Protein AF-A0A6I3UVQ2-F1 (afdb_monomer_lite)

Radius of gyration: 14.53 Å; chains: 1; bounding box: 31×30×38 Å

Organism: Streptococcus pneumoniae (NCBI:txid1313)

Sequence (90 aa):
ILANKRYPLSKDYNPGENPTAKAELLKLIAAMQAEGYPISDQYSGFRSYETQAKLYQDYVNQDGKEAADRYSARPGYSEHQTGLAFDLIG

InterPro domains:
  IPR003709 D-alanyl-D-alanine carboxypeptidase-like, core domain [PF02557] (19-89)
  IPR009045 Peptidase M74/Hedgehog-like, zinc-binding domain superfamily [G3DSA:3.30.1380.10] (1-90)
  IPR009045 Peptidase M74/Hedgehog-like, zinc-binding domain superfamily [SSF55166] (19-88)
  IPR052179 D-alanyl-D-alanine carboxypeptidase-like [PTHR34385] (18-89)
  IPR058193 D-alanyl-D-alanine carboxypeptidase/YodJ, core domain [cd14852] (1-90)

Secondary structure (DSSP, 8-state):
---SSSSPPPTT----S-HHHHHHHHHHHHHHHHTT----S-EE----HHHHHHHHHHHHHHH-HHHHHHHS--TT--GGGGT---EE--

Structure (mmCIF, N/CA/C/O backbone):
data_AF-A0A6I3UVQ2-F1
#
_entry.id   AF-A0A6I3UVQ2-F1
#
loop_
_atom_site.group_PDB
_atom_site.id
_atom_site.type_symbol
_atom_site.label_atom_id
_atom_site.label_alt_id
_atom_site.label_comp_id
_atom_site.label_asym_id
_atom_site.label_entity_id
_atom_site.label_seq_id
_atom_site.pdbx_PDB_ins_code
_atom_site.Cartn_x
_atom_site.Cartn_y
_atom_site.Cartn_z
_atom_site.occupancy
_atom_site.B_iso_or_equiv
_atom_site.auth_seq_id
_atom_site.auth_comp_id
_atom_site.auth_asym_id
_atom_site.auth_atom_id
_atom_site.pdbx_PDB_model_num
ATOM 1 N N . ILE A 1 1 ? 2.324 -16.455 -1.380 1.00 88.69 1 ILE A N 1
ATOM 2 C CA . ILE A 1 1 ? 3.017 -15.602 -2.377 1.00 88.69 1 ILE A CA 1
ATOM 3 C C . ILE A 1 1 ? 4.289 -15.059 -1.736 1.00 88.69 1 ILE A C 1
ATOM 5 O O . ILE A 1 1 ? 4.279 -14.888 -0.524 1.00 88.69 1 ILE A O 1
ATOM 9 N N . LEU A 1 2 ? 5.371 -14.852 -2.491 1.00 93.12 2 LEU A N 1
ATOM 10 C CA . LEU A 1 2 ? 6.609 -14.245 -1.987 1.00 93.12 2 LEU A CA 1
ATOM 11 C C . LEU A 1 2 ? 6.943 -13.036 -2.862 1.00 93.12 2 LEU A C 1
ATOM 13 O O . LEU A 1 2 ? 7.129 -13.205 -4.064 1.00 93.12 2 LEU A O 1
ATOM 17 N N . ALA A 1 3 ? 7.003 -11.848 -2.265 1.00 95.62 3 ALA A N 1
ATOM 18 C CA . ALA A 1 3 ? 7.366 -10.604 -2.934 1.00 95.62 3 ALA A CA 1
ATOM 19 C C . ALA A 1 3 ? 8.379 -9.865 -2.057 1.00 95.62 3 ALA A C 1
ATOM 21 O O . ALA A 1 3 ? 8.082 -9.539 -0.919 1.00 95.62 3 ALA A O 1
ATOM 22 N N . ASN A 1 4 ? 9.601 -9.654 -2.538 1.00 93.25 4 ASN A N 1
ATOM 23 C CA . ASN A 1 4 ? 10.626 -8.903 -1.806 1.00 93.25 4 ASN A CA 1
ATOM 24 C C . ASN A 1 4 ? 11.711 -8.408 -2.767 1.00 93.25 4 ASN A C 1
ATOM 26 O O . ASN A 1 4 ? 11.669 -8.723 -3.951 1.00 93.25 4 ASN A O 1
ATOM 30 N N . LYS A 1 5 ? 12.741 -7.711 -2.260 1.00 90.62 5 LYS A N 1
ATOM 31 C CA . LYS A 1 5 ? 13.849 -7.148 -3.066 1.00 90.62 5 LYS A CA 1
ATOM 32 C C . LYS A 1 5 ? 14.619 -8.168 -3.935 1.00 90.62 5 LYS A C 1
ATOM 34 O O . LYS A 1 5 ? 15.371 -7.750 -4.809 1.00 90.62 5 LYS A O 1
ATOM 39 N N . ARG A 1 6 ? 14.462 -9.479 -3.712 1.00 94.38 6 ARG A N 1
ATOM 40 C CA . ARG A 1 6 ? 15.056 -10.559 -4.526 1.00 94.38 6 ARG A CA 1
ATOM 41 C C . ARG A 1 6 ? 14.046 -11.227 -5.461 1.00 94.38 6 ARG A C 1
ATOM 43 O O . ARG A 1 6 ? 14.430 -11.629 -6.553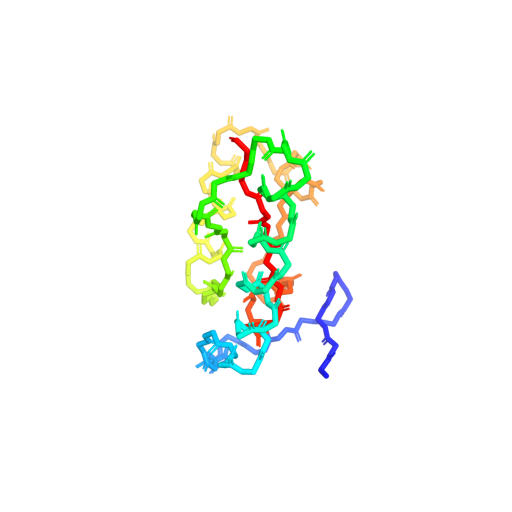 1.00 94.38 6 ARG A O 1
ATOM 50 N N . TYR A 1 7 ? 12.785 -11.327 -5.049 1.00 95.88 7 TYR A N 1
ATOM 51 C CA . TYR A 1 7 ? 11.720 -12.010 -5.782 1.00 95.88 7 TYR A CA 1
ATOM 52 C C . TYR A 1 7 ? 10.638 -11.002 -6.189 1.00 95.88 7 TYR A C 1
ATOM 54 O O . TYR A 1 7 ? 9.758 -10.704 -5.375 1.00 95.88 7 TYR A O 1
ATOM 62 N N . PRO A 1 8 ? 10.708 -10.444 -7.412 1.00 96.88 8 PRO A N 1
ATOM 63 C CA . PRO A 1 8 ? 9.688 -9.534 -7.904 1.00 96.88 8 PRO A CA 1
ATOM 64 C C . PRO A 1 8 ? 8.428 -10.279 -8.356 1.00 96.88 8 PRO A C 1
ATOM 66 O O . PRO A 1 8 ? 8.471 -11.437 -8.773 1.00 96.88 8 PRO A O 1
ATOM 69 N N . LEU A 1 9 ? 7.311 -9.565 -8.343 1.00 97.69 9 LEU A N 1
ATOM 70 C CA . LEU A 1 9 ? 6.064 -9.938 -8.991 1.00 97.69 9 LEU A CA 1
ATOM 71 C C . LEU A 1 9 ? 6.079 -9.508 -10.461 1.00 97.69 9 LEU A C 1
ATOM 73 O O . LEU A 1 9 ? 6.717 -8.519 -10.833 1.00 97.69 9 LEU A O 1
ATOM 77 N N . SER A 1 10 ? 5.346 -10.246 -11.299 1.00 97.81 10 SER A N 1
ATOM 78 C CA . SER A 1 10 ? 5.129 -9.856 -12.696 1.00 97.81 10 SER A CA 1
ATOM 79 C C . SER A 1 10 ? 4.455 -8.486 -12.769 1.00 97.81 10 SER A C 1
ATOM 81 O O . SER A 1 10 ? 3.593 -8.176 -11.949 1.00 97.81 10 SER A O 1
ATOM 83 N N . LYS A 1 11 ? 4.782 -7.696 -13.794 1.00 97.25 11 LYS A N 1
ATOM 84 C CA . LYS A 1 11 ? 4.061 -6.453 -14.111 1.00 97.25 11 LYS A CA 1
ATOM 85 C C . LYS A 1 11 ? 2.558 -6.678 -14.326 1.00 97.25 11 LYS A C 1
ATOM 87 O O . LYS A 1 11 ? 1.762 -5.819 -13.983 1.00 97.25 11 LYS A O 1
ATOM 92 N N . ASP A 1 12 ? 2.181 -7.863 -14.807 1.00 97.69 12 ASP A N 1
ATOM 93 C CA . ASP A 1 12 ? 0.791 -8.217 -15.112 1.00 97.69 12 ASP A CA 1
ATOM 94 C C . ASP A 1 12 ? 0.058 -8.809 -13.889 1.00 97.69 12 ASP A C 1
ATOM 96 O O . ASP A 1 12 ? -1.137 -9.094 -13.944 1.00 97.69 12 ASP A O 1
ATOM 100 N N . TYR A 1 13 ? 0.761 -9.018 -12.766 1.00 97.62 13 TYR A N 1
ATOM 101 C CA . TYR A 1 13 ? 0.152 -9.508 -11.532 1.00 97.62 13 TYR A CA 1
ATOM 102 C C . TYR A 1 13 ? -0.576 -8.360 -10.823 1.00 97.62 13 TYR A C 1
ATOM 104 O O . TYR A 1 13 ? 0.036 -7.549 -10.125 1.00 97.62 13 TYR A O 1
ATOM 112 N N . ASN A 1 14 ? -1.889 -8.299 -11.026 1.00 97.94 14 ASN A N 1
ATOM 113 C CA . ASN A 1 14 ? -2.762 -7.235 -10.540 1.00 97.94 14 ASN A CA 1
ATOM 114 C C . ASN A 1 14 ? -4.032 -7.839 -9.904 1.00 97.94 14 ASN A C 1
ATOM 116 O O . ASN A 1 14 ? -5.099 -7.823 -10.515 1.00 97.94 14 ASN A O 1
ATOM 120 N N . PRO A 1 15 ? -3.921 -8.452 -8.709 1.00 98.00 15 PRO A N 1
ATOM 121 C CA . PRO A 1 15 ? -5.039 -9.148 -8.068 1.00 98.00 15 PRO A CA 1
ATOM 122 C C . PRO A 1 15 ? -6.072 -8.204 -7.436 1.00 98.00 15 PRO A C 1
ATOM 124 O O . PRO A 1 15 ? -7.148 -8.659 -7.051 1.00 98.00 15 PRO A O 1
ATOM 127 N N . GLY A 1 16 ? -5.747 -6.918 -7.281 1.00 98.25 16 GLY A N 1
ATOM 128 C CA . GLY A 1 16 ? -6.479 -6.028 -6.388 1.00 98.25 16 GLY A CA 1
ATOM 129 C C . GLY A 1 16 ? -6.237 -6.352 -4.909 1.00 98.25 16 GLY A C 1
ATOM 130 O O . GLY A 1 16 ? -5.362 -7.138 -4.545 1.00 98.25 16 GLY A O 1
ATOM 131 N N . GLU A 1 17 ? -7.009 -5.712 -4.036 1.00 98.25 17 GLU A N 1
ATOM 132 C CA . GLU A 1 17 ? -6.956 -5.941 -2.591 1.00 98.25 17 GLU A CA 1
ATOM 133 C C . GLU A 1 17 ? -7.602 -7.280 -2.217 1.00 98.25 17 GLU A C 1
ATOM 135 O O . GLU A 1 17 ? -8.708 -7.592 -2.661 1.00 98.25 17 GLU A O 1
ATOM 140 N N . ASN A 1 18 ? -6.929 -8.080 -1.385 1.00 98.62 18 ASN A N 1
ATOM 141 C CA . ASN A 1 18 ?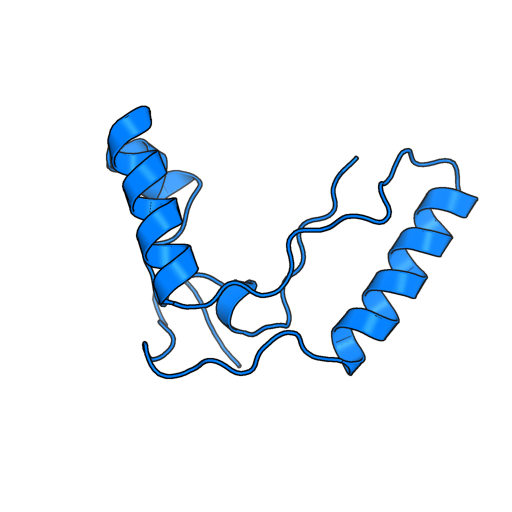 -7.461 -9.370 -0.970 1.00 98.62 18 ASN A CA 1
ATOM 142 C C . ASN A 1 18 ? -8.631 -9.177 0.019 1.00 98.62 18 ASN A C 1
ATOM 144 O O . ASN A 1 18 ? -8.431 -8.599 1.091 1.00 98.62 18 ASN A O 1
ATOM 148 N N . PRO A 1 19 ? -9.836 -9.696 -0.278 1.00 98.38 19 PRO A N 1
ATOM 149 C CA . PRO A 1 19 ? -11.020 -9.430 0.536 1.00 98.38 19 PRO A CA 1
ATOM 150 C C . PRO A 1 19 ? -10.947 -10.058 1.934 1.00 98.38 19 PRO A C 1
ATOM 152 O O . PRO A 1 19 ? -11.417 -9.454 2.896 1.00 98.38 19 PRO A O 1
ATOM 155 N N . THR A 1 20 ? -10.333 -11.236 2.073 1.00 98.56 20 THR A N 1
ATOM 156 C CA . THR A 1 20 ? -10.165 -11.894 3.377 1.00 98.56 20 THR A CA 1
ATOM 157 C C . THR A 1 20 ? -9.198 -11.111 4.259 1.00 98.56 20 THR A C 1
ATOM 159 O O . THR A 1 20 ? -9.504 -10.843 5.416 1.00 98.56 20 THR A O 1
ATOM 162 N N . ALA A 1 21 ? -8.058 -10.688 3.708 1.00 98.44 21 ALA A N 1
ATOM 163 C CA . ALA A 1 21 ? -7.081 -9.897 4.451 1.00 98.44 21 ALA A CA 1
ATOM 164 C C . ALA A 1 21 ? -7.650 -8.527 4.855 1.00 98.44 21 ALA A C 1
ATOM 166 O O . ALA A 1 21 ? -7.487 -8.111 5.998 1.00 98.44 21 ALA A O 1
ATOM 167 N N . LYS A 1 22 ? -8.405 -7.876 3.959 1.00 98.50 22 LYS A N 1
ATOM 168 C CA . LYS A 1 22 ? -9.140 -6.643 4.269 1.00 98.50 22 LYS A CA 1
ATOM 169 C C . LYS A 1 22 ? -10.115 -6.835 5.433 1.00 98.50 22 LYS A C 1
ATOM 171 O O . LYS A 1 22 ? -10.180 -5.992 6.320 1.00 98.50 22 LYS A O 1
ATOM 176 N N . ALA A 1 23 ? -10.876 -7.929 5.448 1.00 98.56 23 ALA A N 1
ATOM 177 C CA . ALA A 1 23 ? -11.833 -8.187 6.522 1.00 98.56 23 ALA A CA 1
ATOM 178 C C . ALA A 1 23 ? -11.146 -8.310 7.894 1.00 98.56 23 ALA A C 1
ATOM 180 O O . ALA A 1 23 ? -11.659 -7.785 8.880 1.00 98.56 23 ALA A O 1
ATOM 181 N N . GLU A 1 24 ? -9.978 -8.955 7.960 1.00 98.69 24 GLU A N 1
ATOM 182 C CA . GLU A 1 24 ? -9.195 -9.046 9.199 1.00 98.69 24 GLU A CA 1
ATOM 183 C C . GLU A 1 24 ? -8.529 -7.712 9.575 1.00 98.69 24 GLU A C 1
ATOM 185 O O . GLU A 1 24 ? -8.518 -7.349 10.750 1.00 98.69 24 GLU A O 1
ATOM 190 N N . LEU A 1 25 ? -8.060 -6.931 8.596 1.00 98.50 25 LEU A N 1
ATOM 191 C CA . LEU A 1 25 ? -7.542 -5.577 8.823 1.00 98.50 25 LEU A CA 1
ATOM 192 C C . LEU A 1 25 ? -8.582 -4.672 9.493 1.00 98.50 25 LEU A C 1
ATOM 194 O O . LEU A 1 25 ? -8.264 -3.974 10.450 1.00 98.50 25 LEU A O 1
ATOM 198 N N . LEU A 1 26 ? -9.829 -4.687 9.016 1.00 98.38 26 LEU A N 1
ATOM 199 C CA . LEU A 1 26 ? -10.885 -3.842 9.579 1.00 98.38 26 LEU A CA 1
ATOM 200 C C . LEU A 1 26 ? -11.200 -4.207 11.037 1.00 98.38 26 LEU A C 1
ATOM 202 O O . LEU A 1 26 ? -11.468 -3.322 11.846 1.00 98.38 26 LEU A O 1
ATOM 206 N N . LYS A 1 27 ? -11.111 -5.494 11.402 1.00 98.62 27 LYS A N 1
ATOM 207 C CA . LYS A 1 27 ? -11.221 -5.921 12.806 1.00 98.62 27 LYS A CA 1
ATOM 208 C C . LYS A 1 27 ? -10.049 -5.409 13.641 1.00 98.62 27 LYS A C 1
ATOM 210 O O . LYS A 1 27 ? -10.266 -4.971 14.766 1.00 98.62 27 LYS A O 1
ATOM 215 N N . LEU A 1 28 ? -8.830 -5.452 13.096 1.00 98.50 28 LEU A N 1
ATOM 216 C CA . LEU A 1 28 ? -7.634 -4.934 13.763 1.00 98.50 28 LEU A CA 1
ATOM 217 C C . LEU A 1 28 ? -7.753 -3.427 14.026 1.00 98.50 28 LEU A C 1
ATOM 219 O O . LEU A 1 28 ? -7.542 -3.002 15.157 1.00 98.50 28 LEU A O 1
ATOM 223 N N . ILE A 1 29 ? -8.144 -2.637 13.020 1.00 98.44 29 ILE A N 1
ATOM 224 C CA . ILE A 1 29 ? -8.349 -1.184 13.159 1.00 98.44 29 ILE A CA 1
ATOM 225 C C . ILE A 1 29 ? -9.385 -0.892 14.249 1.00 98.44 29 ILE A C 1
ATOM 227 O O . ILE A 1 29 ? -9.109 -0.113 15.161 1.00 98.44 29 ILE A O 1
ATOM 231 N N . ALA A 1 30 ? -10.536 -1.571 14.213 1.00 98.50 30 ALA A N 1
ATOM 232 C CA . ALA A 1 30 ? -11.585 -1.388 15.214 1.00 98.50 30 ALA A CA 1
ATOM 233 C C . ALA A 1 30 ? -11.107 -1.738 16.636 1.00 98.50 30 ALA A C 1
ATOM 235 O O . ALA A 1 30 ? -11.432 -1.029 17.587 1.00 98.50 30 ALA A O 1
ATOM 236 N N . ALA A 1 31 ? -10.310 -2.801 16.790 1.00 98.69 31 ALA A N 1
ATOM 237 C CA . ALA A 1 31 ? -9.720 -3.168 18.076 1.00 98.69 31 ALA A CA 1
ATOM 238 C C . ALA A 1 31 ? -8.734 -2.098 18.577 1.00 98.69 31 ALA A C 1
ATOM 240 O O . ALA A 1 31 ? -8.818 -1.686 19.731 1.00 98.69 31 ALA A O 1
ATOM 241 N N . MET A 1 32 ? -7.861 -1.582 17.705 1.00 98.44 32 MET A N 1
ATOM 242 C CA . MET A 1 32 ? -6.921 -0.513 18.061 1.00 98.44 32 MET A CA 1
ATOM 243 C C . MET A 1 32 ? -7.649 0.767 18.498 1.00 98.44 32 MET A C 1
ATOM 245 O O . MET A 1 32 ? -7.294 1.375 19.506 1.00 98.44 32 MET A O 1
ATOM 249 N N . GLN A 1 33 ? -8.700 1.160 17.781 1.00 98.38 33 GLN A N 1
ATOM 250 C CA . GLN A 1 33 ? -9.514 2.322 18.141 1.00 98.38 33 GLN A CA 1
ATOM 251 C C . GLN A 1 33 ? -10.255 2.116 19.470 1.00 98.38 33 GLN A C 1
ATOM 253 O O . GLN A 1 33 ? -10.328 3.039 20.280 1.00 98.38 33 GLN A O 1
ATOM 258 N N . ALA A 1 34 ? -10.767 0.908 19.732 1.00 98.56 34 ALA A N 1
ATOM 259 C CA . ALA A 1 34 ? -11.413 0.571 21.002 1.00 98.56 34 ALA A CA 1
ATOM 260 C C . ALA A 1 34 ? -10.446 0.635 22.199 1.00 98.56 34 ALA A C 1
ATOM 262 O O . ALA A 1 34 ? -10.862 0.973 23.306 1.00 98.56 34 ALA A O 1
ATOM 263 N N . GLU A 1 35 ? -9.158 0.364 21.975 1.00 98.50 35 GLU A N 1
ATOM 264 C CA . GLU A 1 35 ? -8.089 0.545 22.967 1.00 98.50 35 GLU A CA 1
ATOM 265 C C . GLU A 1 35 ? -7.613 2.007 23.094 1.00 98.50 35 GLU A C 1
ATOM 267 O O . GLU A 1 35 ? -6.775 2.321 23.939 1.00 98.50 35 GLU A O 1
ATOM 272 N N . GLY A 1 36 ? -8.171 2.927 22.301 1.00 98.12 36 GLY A N 1
ATOM 273 C CA . GLY A 1 36 ? -7.867 4.356 22.353 1.00 98.12 36 GLY A CA 1
ATOM 274 C C . GLY A 1 36 ? -6.655 4.781 21.522 1.00 98.12 36 GLY A C 1
ATOM 275 O O . GLY A 1 36 ? -6.198 5.918 21.664 1.00 98.12 36 GLY A O 1
ATOM 276 N N . TYR A 1 37 ? -6.128 3.913 20.651 1.00 98.31 37 TYR A N 1
ATOM 277 C CA . TYR A 1 37 ? -5.085 4.309 19.706 1.00 98.31 37 TYR A CA 1
ATOM 278 C C . TYR A 1 37 ? -5.670 5.226 18.616 1.00 98.31 37 TYR A C 1
ATOM 280 O O . TYR A 1 37 ? -6.719 4.904 18.048 1.00 98.31 37 TYR A O 1
ATOM 288 N N . PRO A 1 38 ? -5.002 6.345 18.274 1.00 97.06 38 PRO A N 1
ATOM 289 C CA . PRO A 1 38 ? 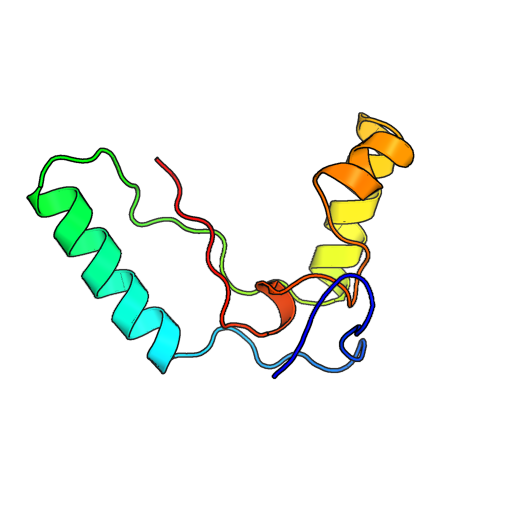-5.451 7.251 17.221 1.00 97.06 38 PRO A CA 1
ATOM 290 C C . PRO A 1 38 ? -5.107 6.658 15.849 1.00 97.06 38 PRO A C 1
ATOM 292 O O . PRO A 1 38 ? -4.133 7.054 15.227 1.00 97.06 38 PRO A O 1
ATOM 295 N N . ILE A 1 39 ? -5.858 5.648 15.413 1.00 97.81 39 ILE A N 1
ATOM 296 C CA . ILE A 1 39 ? -5.693 5.011 14.102 1.00 97.81 39 ILE A CA 1
ATOM 297 C C . ILE A 1 39 ? -6.873 5.390 13.21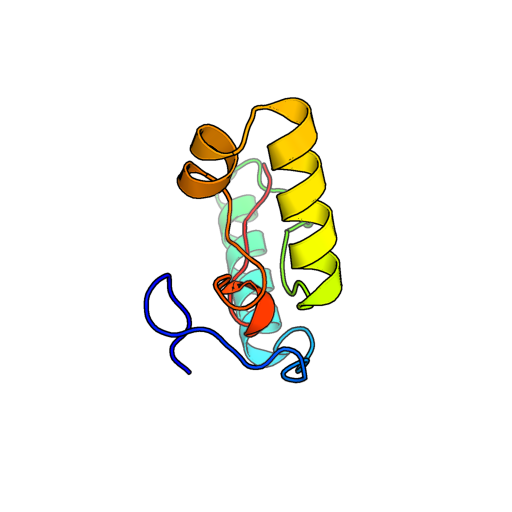3 1.00 97.81 39 ILE A C 1
ATOM 299 O O . ILE A 1 39 ? -8.034 5.287 13.613 1.00 97.81 39 ILE A O 1
ATOM 303 N N . SER A 1 40 ? -6.566 5.827 11.997 1.00 97.50 40 SER A N 1
ATOM 304 C CA . SER A 1 40 ? -7.533 6.161 10.959 1.00 97.50 40 SER A CA 1
ATOM 305 C C . SER A 1 40 ? -8.185 4.907 10.377 1.00 97.50 40 SER A C 1
ATOM 307 O O . SER A 1 40 ? -7.562 3.853 10.267 1.00 97.50 40 SER A O 1
ATOM 309 N N . ASP A 1 41 ? -9.421 5.050 9.898 1.00 97.12 41 ASP A N 1
ATOM 310 C CA . ASP A 1 41 ? -10.063 4.041 9.045 1.00 97.12 41 ASP A CA 1
ATOM 311 C C . ASP A 1 41 ? -9.419 3.966 7.647 1.00 97.12 41 ASP A C 1
ATOM 313 O O . ASP A 1 41 ? -9.665 3.029 6.884 1.00 97.12 41 ASP A O 1
ATOM 317 N N . GLN A 1 42 ? -8.605 4.965 7.285 1.00 97.38 42 GLN A N 1
ATOM 318 C CA . GLN A 1 42 ? -7.839 4.982 6.043 1.00 97.38 42 GLN A CA 1
ATOM 319 C C . GLN A 1 42 ? -6.523 4.216 6.201 1.00 97.38 42 GLN A C 1
ATOM 321 O O . GLN A 1 42 ? -5.839 4.310 7.217 1.00 97.38 42 GLN A O 1
ATOM 326 N N . TYR A 1 43 ? -6.134 3.507 5.148 1.00 97.88 43 TYR A N 1
ATOM 327 C CA . TYR A 1 43 ? -4.906 2.722 5.096 1.00 97.88 43 TYR A CA 1
ATOM 328 C C . TYR A 1 43 ? -4.368 2.673 3.661 1.00 97.88 43 TYR A C 1
ATOM 330 O O . TYR A 1 43 ? -5.104 2.891 2.694 1.00 97.88 43 TYR A O 1
ATOM 338 N N . SER A 1 44 ? -3.082 2.354 3.504 1.00 97.56 44 SER A N 1
ATOM 339 C CA . SER A 1 44 ? -2.473 2.088 2.194 1.00 97.56 44 SER A CA 1
ATOM 340 C C . SER A 1 44 ? -2.424 0.582 1.947 1.00 97.56 44 SER A C 1
ATOM 342 O O . SER A 1 44 ? -1.556 -0.111 2.472 1.00 97.56 44 SER A O 1
ATOM 344 N N . GLY A 1 45 ? -3.384 0.073 1.171 1.00 97.88 45 GLY A N 1
ATOM 345 C CA . GLY A 1 45 ? -3.516 -1.346 0.829 1.00 97.88 45 GLY A CA 1
ATOM 346 C C . GLY A 1 45 ? -2.865 -1.701 -0.507 1.00 97.88 45 GLY A C 1
ATOM 347 O O . GLY A 1 45 ? -1.673 -1.474 -0.726 1.00 97.88 45 GLY A O 1
ATOM 348 N N . PHE A 1 46 ? -3.658 -2.266 -1.420 1.00 98.31 46 PHE A N 1
ATOM 349 C CA . PHE A 1 46 ? -3.174 -2.695 -2.732 1.00 98.31 46 PHE A CA 1
ATOM 350 C C . PHE A 1 46 ? -2.583 -1.543 -3.564 1.00 98.31 46 PHE A C 1
ATOM 352 O O . PHE A 1 46 ? -3.218 -0.506 -3.763 1.00 98.31 46 PHE A O 1
ATOM 359 N N . ARG A 1 47 ? -1.396 -1.770 -4.142 1.00 98.31 47 ARG A N 1
ATOM 360 C CA . ARG A 1 47 ? -0.805 -0.900 -5.172 1.00 98.31 47 ARG A CA 1
ATOM 361 C C . ARG A 1 47 ? -0.421 -1.721 -6.393 1.00 98.31 47 ARG A C 1
ATOM 363 O O . ARG A 1 47 ? 0.393 -2.635 -6.285 1.00 98.31 47 ARG A O 1
ATOM 370 N N . SER A 1 48 ? -0.969 -1.369 -7.556 1.00 98.38 48 SER A N 1
ATOM 371 C CA . SER A 1 48 ? -0.589 -2.011 -8.819 1.00 98.38 48 SER A CA 1
ATOM 372 C C . SER A 1 48 ? 0.869 -1.722 -9.180 1.00 98.38 48 SER A C 1
ATOM 374 O O . SER A 1 48 ? 1.502 -0.813 -8.630 1.00 98.38 48 SER A O 1
ATOM 376 N N . TYR A 1 49 ? 1.392 -2.480 -10.143 1.00 98.19 49 TYR A N 1
ATOM 377 C CA . TYR A 1 49 ? 2.732 -2.261 -10.675 1.00 98.19 49 TYR A CA 1
ATOM 378 C C . TYR A 1 49 ? 2.913 -0.823 -11.191 1.00 98.19 49 TYR A C 1
ATOM 380 O O . TYR A 1 49 ? 3.911 -0.175 -10.882 1.00 98.19 49 TYR A O 1
ATOM 388 N N . GLU A 1 50 ? 1.932 -0.299 -11.928 1.00 98.06 50 GLU A N 1
ATOM 389 C CA . GLU A 1 50 ? 1.952 1.044 -12.522 1.00 98.06 50 GLU A CA 1
ATOM 390 C C . GLU A 1 50 ? 1.919 2.133 -11.449 1.00 98.06 50 GLU A C 1
ATOM 392 O O . GLU A 1 50 ? 2.709 3.079 -11.497 1.00 98.06 50 GLU A O 1
ATOM 397 N N . THR A 1 51 ? 1.057 1.977 -10.440 1.00 97.62 51 THR A N 1
ATOM 398 C CA . THR A 1 51 ? 1.007 2.889 -9.291 1.00 97.62 51 THR A CA 1
ATOM 399 C C . THR A 1 51 ? 2.342 2.891 -8.548 1.00 97.62 51 THR A C 1
ATOM 401 O O . THR A 1 51 ? 2.850 3.957 -8.202 1.00 97.62 51 THR A O 1
ATOM 404 N N . GLN A 1 52 ? 2.956 1.717 -8.357 1.00 97.94 52 GLN A N 1
ATOM 405 C CA . GLN A 1 52 ? 4.274 1.607 -7.733 1.00 97.94 52 GLN A CA 1
ATOM 406 C C . GLN A 1 52 ? 5.371 2.252 -8.590 1.00 97.94 52 GLN A C 1
ATOM 408 O O . GLN A 1 52 ? 6.277 2.875 -8.041 1.00 97.94 52 GLN A O 1
ATOM 413 N N . ALA A 1 53 ? 5.297 2.133 -9.919 1.00 97.75 53 ALA A N 1
ATOM 414 C CA . ALA A 1 53 ? 6.256 2.749 -10.831 1.00 97.75 53 ALA A CA 1
ATOM 415 C C . ALA A 1 53 ? 6.206 4.278 -10.738 1.00 97.75 53 ALA A C 1
ATOM 417 O O . ALA A 1 53 ? 7.251 4.913 -10.592 1.00 97.75 53 ALA A O 1
ATOM 418 N N . LYS A 1 54 ? 4.997 4.856 -10.741 1.00 97.75 54 LYS A N 1
ATOM 419 C CA . LYS A 1 54 ? 4.807 6.297 -10.545 1.00 97.75 54 LYS A CA 1
ATOM 420 C C . LYS A 1 54 ? 5.324 6.744 -9.177 1.00 97.75 54 LYS A C 1
ATOM 422 O O . LYS A 1 54 ? 6.137 7.655 -9.111 1.00 97.75 54 LYS A O 1
ATOM 427 N N . LEU A 1 55 ? 4.910 6.068 -8.104 1.00 96.00 55 LEU A N 1
ATOM 428 C CA . LEU A 1 55 ? 5.314 6.406 -6.738 1.00 96.00 55 LEU A CA 1
ATOM 429 C C . LEU A 1 55 ? 6.836 6.358 -6.554 1.00 96.00 55 LEU A C 1
ATOM 431 O O . LEU A 1 55 ? 7.426 7.260 -5.969 1.00 96.00 55 LEU A O 1
ATOM 435 N N . TYR A 1 56 ? 7.481 5.304 -7.057 1.00 97.38 56 TYR A N 1
ATOM 436 C CA . TYR A 1 56 ? 8.932 5.185 -6.995 1.00 97.38 56 TYR A CA 1
ATOM 437 C C . TYR A 1 56 ? 9.611 6.326 -7.757 1.00 97.38 56 TYR A C 1
ATOM 439 O O . TYR A 1 56 ? 10.563 6.912 -7.247 1.00 97.38 56 TYR A O 1
ATOM 447 N N . GLN A 1 57 ? 9.111 6.674 -8.946 1.00 97.81 57 GLN A N 1
ATOM 448 C CA . GLN A 1 57 ? 9.676 7.767 -9.732 1.00 97.81 57 GLN A CA 1
ATOM 449 C C . GLN A 1 57 ? 9.486 9.130 -9.057 1.00 97.81 57 GLN A C 1
ATOM 451 O O . GLN A 1 57 ? 10.412 9.938 -9.076 1.00 97.81 57 GLN A O 1
ATOM 456 N N . ASP A 1 58 ? 8.336 9.368 -8.425 1.00 97.62 58 ASP A N 1
ATOM 457 C CA . ASP A 1 58 ? 8.076 10.589 -7.659 1.00 97.62 58 ASP A CA 1
ATOM 458 C C . ASP A 1 58 ? 9.120 10.748 -6.532 1.00 97.62 58 ASP A C 1
ATOM 460 O O . ASP A 1 58 ? 9.734 11.807 -6.406 1.00 97.62 58 ASP A O 1
ATOM 464 N N . TYR A 1 59 ? 9.434 9.671 -5.802 1.00 96.69 59 TYR A N 1
ATOM 465 C CA . TYR A 1 59 ? 10.487 9.683 -4.778 1.00 96.69 59 TYR A CA 1
ATOM 466 C C . TYR A 1 59 ? 11.900 9.851 -5.337 1.00 96.69 59 TYR A C 1
ATOM 468 O O . TYR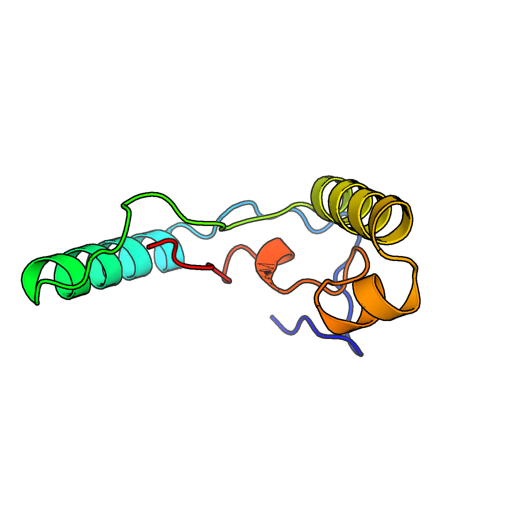 A 1 59 ? 12.704 10.579 -4.761 1.00 96.69 59 TYR A O 1
ATOM 476 N N . VAL A 1 60 ? 12.217 9.216 -6.470 1.00 97.44 60 VAL A N 1
ATOM 477 C CA . VAL A 1 60 ? 13.510 9.425 -7.144 1.00 97.44 60 VAL A CA 1
ATOM 478 C C . VAL A 1 60 ? 13.681 10.896 -7.525 1.00 97.44 60 VAL A C 1
ATOM 480 O O . VAL A 1 60 ? 14.773 11.436 -7.366 1.00 97.44 60 VAL A O 1
ATOM 483 N N . ASN A 1 61 ? 12.616 11.537 -8.011 1.00 97.75 61 ASN A N 1
ATOM 484 C CA . ASN A 1 61 ? 12.640 12.940 -8.411 1.00 97.75 61 ASN A CA 1
ATOM 485 C C . ASN A 1 61 ? 12.766 13.885 -7.208 1.00 97.75 61 ASN A C 1
ATOM 487 O O . ASN A 1 61 ? 13.433 14.910 -7.319 1.00 97.75 61 ASN A O 1
ATOM 491 N N . GLN A 1 62 ? 12.120 13.556 -6.088 1.00 97.06 62 GLN A N 1
ATOM 492 C CA . GLN A 1 62 ? 12.088 14.408 -4.901 1.00 97.06 62 GLN A CA 1
ATOM 493 C C . GLN A 1 62 ? 13.358 14.277 -4.048 1.00 97.06 62 GLN A C 1
ATOM 495 O O . GLN A 1 62 ? 13.959 15.282 -3.678 1.00 97.06 62 GLN A O 1
ATOM 500 N N . ASP A 1 63 ? 13.781 13.042 -3.773 1.00 96.38 63 ASP A N 1
ATOM 501 C CA . ASP A 1 63 ? 14.777 12.742 -2.736 1.00 96.38 63 ASP A CA 1
ATOM 502 C C . ASP A 1 63 ? 16.018 12.016 -3.287 1.00 96.38 63 ASP A C 1
ATOM 504 O O . ASP A 1 63 ? 16.972 11.736 -2.557 1.00 96.38 63 ASP A O 1
ATOM 508 N N . GLY A 1 64 ? 16.028 11.698 -4.582 1.00 96.94 64 GLY A N 1
ATOM 509 C CA . GLY A 1 64 ? 17.113 10.980 -5.235 1.00 96.94 64 GLY A CA 1
ATOM 510 C C . GLY A 1 64 ? 16.990 9.457 -5.149 1.00 96.94 64 GLY A C 1
ATOM 511 O O . GLY A 1 64 ? 16.280 8.867 -4.331 1.00 96.94 64 GLY A O 1
ATOM 512 N N . LYS A 1 65 ? 17.721 8.782 -6.041 1.00 95.06 65 LYS A N 1
ATOM 513 C CA . LYS A 1 65 ? 17.596 7.335 -6.252 1.00 95.06 65 LYS A CA 1
ATOM 514 C C . LYS A 1 65 ? 17.957 6.488 -5.030 1.00 95.06 65 LYS A C 1
ATOM 516 O O . LYS A 1 65 ? 17.292 5.488 -4.766 1.00 95.06 65 LYS A O 1
ATOM 521 N N . GLU A 1 66 ? 19.012 6.854 -4.314 1.00 94.94 66 GLU A N 1
ATOM 522 C CA . GLU A 1 66 ? 19.486 6.094 -3.151 1.00 94.94 66 GLU A CA 1
ATOM 523 C C . GLU A 1 66 ? 18.476 6.141 -2.001 1.00 94.94 66 GLU A C 1
ATOM 525 O O . GLU A 1 66 ? 18.201 5.118 -1.372 1.00 94.94 66 GLU A O 1
ATOM 530 N N . ALA A 1 67 ? 17.868 7.310 -1.778 1.00 94.19 67 ALA A N 1
ATOM 531 C CA . ALA A 1 67 ? 16.817 7.492 -0.789 1.00 94.19 67 ALA A CA 1
ATOM 532 C C . ALA A 1 67 ? 15.568 6.674 -1.167 1.00 94.19 67 ALA A C 1
ATOM 534 O O . ALA A 1 67 ? 15.090 5.870 -0.361 1.00 94.19 67 ALA A O 1
ATOM 535 N N . ALA A 1 68 ? 15.130 6.765 -2.427 1.00 94.06 68 ALA A N 1
ATOM 536 C CA . ALA A 1 68 ? 14.005 5.989 -2.944 1.00 94.06 68 ALA A CA 1
ATOM 537 C C . ALA A 1 68 ? 14.230 4.464 -2.843 1.00 94.06 68 ALA A C 1
ATOM 539 O O . ALA A 1 68 ? 13.322 3.729 -2.463 1.00 94.06 68 ALA A O 1
ATOM 540 N N . ASP A 1 69 ? 15.438 3.959 -3.120 1.00 91.44 69 ASP A N 1
ATOM 541 C CA . ASP A 1 69 ? 15.768 2.529 -2.977 1.00 91.44 69 ASP A CA 1
ATOM 542 C C . ASP A 1 69 ? 15.794 2.051 -1.504 1.00 91.44 69 ASP A C 1
ATOM 544 O O . ASP A 1 69 ? 15.685 0.840 -1.232 1.00 91.44 69 ASP A O 1
ATOM 548 N N . ARG A 1 70 ? 15.937 2.981 -0.548 1.00 91.06 70 ARG A N 1
ATOM 549 C CA . ARG A 1 70 ? 15.954 2.694 0.891 1.00 91.06 70 ARG A CA 1
ATOM 550 C C . ARG A 1 70 ? 14.549 2.574 1.471 1.00 91.06 70 ARG A C 1
ATOM 552 O O . ARG A 1 70 ? 14.278 1.549 2.097 1.00 91.06 70 ARG A O 1
ATOM 559 N N . TYR A 1 71 ? 13.697 3.586 1.291 1.00 89.50 71 TYR A N 1
ATOM 560 C CA . TYR A 1 71 ? 12.379 3.644 1.943 1.00 89.50 71 TYR A CA 1
ATOM 561 C C . TYR A 1 71 ? 11.201 3.304 1.016 1.00 89.50 71 TYR A C 1
ATOM 563 O O . TYR A 1 71 ? 10.095 3.091 1.500 1.00 89.50 71 TYR A O 1
ATOM 571 N N . SER A 1 72 ? 11.416 3.229 -0.300 1.00 91.06 72 SER A N 1
ATOM 572 C CA . SER A 1 72 ? 10.412 2.773 -1.264 1.00 91.06 72 SER A CA 1
ATOM 573 C C . SER A 1 72 ? 10.821 1.431 -1.884 1.00 91.06 72 SER A C 1
ATOM 575 O O . SER A 1 72 ? 11.813 0.798 -1.507 1.00 91.06 72 SER A O 1
ATOM 577 N N . ALA A 1 73 ? 10.024 0.965 -2.840 1.00 93.19 73 ALA A N 1
ATOM 578 C CA . ALA A 1 73 ? 10.274 -0.248 -3.598 1.00 93.19 73 ALA A CA 1
ATOM 579 C C . ALA A 1 73 ? 10.168 0.038 -5.096 1.00 93.19 73 ALA A C 1
ATOM 581 O O . ALA A 1 73 ? 9.248 0.716 -5.554 1.00 93.19 73 ALA A O 1
ATOM 582 N N . ARG A 1 74 ? 11.092 -0.532 -5.871 1.00 95.94 74 ARG A N 1
ATOM 583 C CA . ARG A 1 74 ? 10.981 -0.568 -7.334 1.00 95.94 74 ARG A CA 1
ATOM 584 C C . ARG A 1 74 ? 9.699 -1.325 -7.731 1.00 95.94 74 ARG A C 1
ATOM 586 O O . ARG A 1 74 ? 9.296 -2.237 -7.0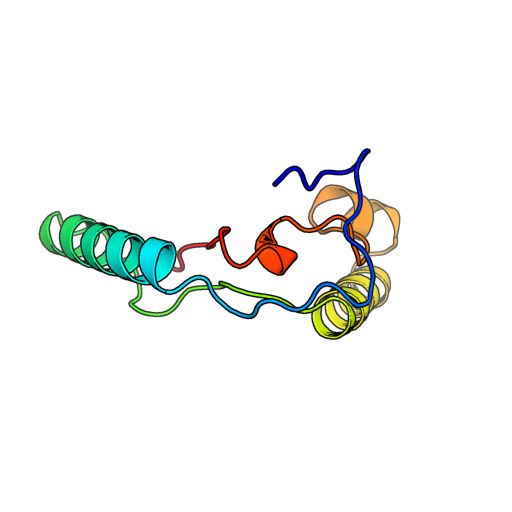01 1.00 95.94 74 ARG A O 1
ATOM 593 N N . PRO A 1 75 ? 9.056 -0.995 -8.862 1.00 96.56 75 PRO A N 1
ATOM 594 C CA . PRO A 1 75 ? 7.837 -1.683 -9.283 1.00 96.56 75 PRO A CA 1
ATOM 595 C C . PRO A 1 75 ? 8.096 -3.186 -9.473 1.00 96.56 75 PRO A C 1
ATOM 597 O O . PRO A 1 75 ? 9.157 -3.585 -9.953 1.00 96.56 75 PRO A O 1
ATOM 600 N N . GLY A 1 76 ? 7.160 -4.024 -9.019 1.00 97.06 76 GLY A N 1
ATOM 601 C CA . GLY A 1 76 ? 7.335 -5.477 -8.911 1.00 97.06 76 GLY A CA 1
ATOM 602 C C . GLY A 1 76 ? 7.931 -5.945 -7.579 1.00 97.06 76 GLY A C 1
ATOM 603 O O . GLY A 1 76 ? 7.720 -7.086 -7.194 1.00 97.06 76 GLY A O 1
ATOM 604 N N . TYR A 1 77 ? 8.627 -5.090 -6.826 1.00 97.62 77 TYR A N 1
ATOM 605 C CA . TYR A 1 77 ? 9.304 -5.473 -5.575 1.00 97.62 77 TYR A CA 1
ATOM 606 C C . TYR A 1 77 ? 8.550 -5.045 -4.305 1.00 97.62 77 TYR A C 1
ATOM 608 O O . TYR A 1 77 ? 9.074 -5.198 -3.202 1.00 97.62 77 TYR A O 1
ATOM 616 N N . SER A 1 78 ? 7.345 -4.484 -4.446 1.00 97.44 78 SER A N 1
ATOM 617 C CA . SER A 1 78 ? 6.506 -4.062 -3.321 1.00 97.44 78 SER A CA 1
ATOM 618 C C . SER A 1 78 ? 5.523 -5.160 -2.928 1.00 97.44 78 SER A C 1
ATOM 620 O O . SER A 1 78 ? 4.779 -5.662 -3.771 1.00 97.44 78 SER A O 1
ATOM 622 N N . GLU A 1 79 ? 5.454 -5.478 -1.636 1.00 97.69 79 GLU A N 1
ATOM 623 C CA . GLU A 1 79 ? 4.453 -6.408 -1.104 1.00 97.69 79 GLU A CA 1
ATOM 624 C C . GLU A 1 79 ? 3.020 -5.886 -1.272 1.00 97.69 79 GLU A C 1
ATOM 626 O O . GLU A 1 79 ? 2.102 -6.691 -1.404 1.00 97.69 79 GLU A O 1
ATOM 631 N N . HIS A 1 80 ? 2.806 -4.570 -1.394 1.00 98.25 80 HIS A N 1
ATOM 632 C CA . HIS A 1 80 ? 1.483 -3.995 -1.682 1.00 98.25 80 HIS A CA 1
ATOM 633 C C . HIS A 1 80 ? 0.878 -4.500 -2.996 1.00 98.25 80 HIS A C 1
ATOM 635 O O . HIS A 1 80 ? -0.343 -4.574 -3.116 1.00 98.25 80 HIS A O 1
ATOM 641 N N . GLN A 1 81 ? 1.697 -4.924 -3.964 1.00 98.44 81 GLN A N 1
ATOM 642 C CA . GLN A 1 81 ? 1.195 -5.510 -5.209 1.00 98.44 81 GLN A CA 1
ATOM 643 C C . GLN A 1 81 ? 0.591 -6.913 -4.995 1.00 98.44 81 GLN A C 1
ATOM 645 O O . GLN A 1 81 ? -0.160 -7.404 -5.835 1.00 98.44 81 GLN A O 1
ATOM 650 N N . THR A 1 82 ? 0.838 -7.555 -3.847 1.00 98.25 82 THR A N 1
ATOM 651 C CA . THR A 1 82 ? 0.175 -8.819 -3.483 1.00 98.25 82 THR A CA 1
ATOM 652 C C . THR A 1 82 ? -1.305 -8.653 -3.141 1.00 98.25 82 THR A C 1
ATOM 654 O O . THR A 1 82 ? -2.039 -9.638 -3.205 1.00 98.25 82 THR A O 1
ATOM 657 N N . GLY A 1 83 ? -1.725 -7.444 -2.746 1.00 98.25 83 GLY A N 1
ATOM 658 C CA . GLY A 1 83 ? -3.039 -7.198 -2.150 1.00 98.25 83 GLY A CA 1
ATOM 659 C C . GLY A 1 83 ? -3.176 -7.684 -0.703 1.00 98.25 83 GLY A C 1
ATOM 660 O O . GLY A 1 83 ? -4.290 -7.709 -0.187 1.00 98.25 83 GLY A O 1
ATOM 661 N N . LEU A 1 84 ? -2.074 -8.100 -0.066 1.00 98.44 84 LEU A N 1
ATOM 662 C CA . LEU A 1 84 ? -2.038 -8.645 1.299 1.00 98.44 84 LEU A CA 1
ATOM 663 C C . LEU A 1 84 ? -1.289 -7.747 2.297 1.00 98.44 84 LEU A C 1
ATOM 665 O O . LEU A 1 84 ? -1.296 -8.047 3.487 1.00 98.44 84 LEU A O 1
ATOM 669 N N . ALA A 1 85 ? -0.631 -6.685 1.824 1.00 98.06 85 ALA A N 1
ATOM 670 C CA . ALA A 1 85 ? 0.096 -5.734 2.661 1.00 98.06 85 ALA A CA 1
ATOM 671 C C . ALA A 1 85 ? -0.719 -4.450 2.853 1.00 98.06 85 ALA A C 1
ATOM 673 O O . ALA A 1 85 ? -1.339 -3.961 1.904 1.00 98.06 85 ALA A O 1
ATOM 674 N N . PHE A 1 86 ? -0.691 -3.921 4.076 1.00 98.38 86 PHE A N 1
ATOM 675 C CA . PHE A 1 86 ? -1.463 -2.757 4.495 1.00 98.38 86 PHE A CA 1
ATOM 676 C C . PHE A 1 86 ? -0.630 -1.894 5.443 1.00 98.38 86 PHE A C 1
ATOM 678 O O . PHE A 1 86 ? -0.236 -2.371 6.507 1.00 98.38 86 PHE A O 1
ATOM 685 N N . ASP A 1 87 ? -0.401 -0.633 5.082 1.00 97.69 87 ASP A N 1
ATOM 686 C CA . ASP A 1 87 ? 0.160 0.353 6.008 1.00 97.69 87 ASP A CA 1
ATOM 687 C C . ASP A 1 87 ? -0.991 1.069 6.724 1.00 97.69 87 ASP A C 1
ATOM 689 O O . ASP A 1 87 ? -1.855 1.669 6.073 1.00 97.69 87 ASP A O 1
ATOM 693 N N . LEU A 1 88 ? -1.003 1.006 8.057 1.00 97.50 88 LEU A N 1
ATOM 694 C CA . LEU A 1 88 ? -1.946 1.748 8.894 1.00 97.50 88 LEU A CA 1
ATOM 695 C C . LEU A 1 88 ? -1.553 3.226 8.970 1.00 97.50 88 LEU A C 1
ATOM 697 O O . LEU A 1 88 ? -0.369 3.562 9.011 1.00 97.50 88 LEU A O 1
ATOM 701 N N . ILE A 1 89 ? -2.557 4.098 9.022 1.00 96.19 89 ILE A N 1
ATOM 702 C CA . ILE A 1 89 ? -2.387 5.548 9.137 1.00 96.19 89 ILE A CA 1
ATOM 703 C C . ILE A 1 89 ? -2.935 5.977 10.499 1.00 96.19 89 ILE A C 1
ATOM 705 O O . ILE A 1 89 ? -4.013 5.530 10.888 1.00 96.19 89 ILE A O 1
ATOM 709 N N . GLY A 1 90 ? -2.191 6.814 11.220 1.00 90.44 90 GLY A N 1
ATOM 710 C CA . GLY A 1 90 ? -2.624 7.454 12.469 1.00 90.44 90 GLY A CA 1
ATOM 711 C C . GLY A 1 90 ? -2.911 8.936 12.300 1.00 90.44 90 GLY A C 1
ATOM 712 O O . GLY A 1 90 ? -2.481 9.496 11.265 1.00 90.44 90 GLY A O 1
#

pLDDT: mean 96.88, std 2.29, range [88.69, 98.69]

Foldseek 3Di:
DDAAPVQFADLPLAPAADPVLVVVVQVVQVVCVVVVHPWDPDKLAADHLVNLQVVLVVCCVVPNNVVSVVPGDHRRRDPSNVNNDIGIDD